Protein AF-A0A1V5FRW9-F1 (afdb_monomer_lite)

Radius of gyration: 30.33 Å; chains: 1; bounding box: 60×26×79 Å

Structure (mmCIF, N/CA/C/O backbone):
data_AF-A0A1V5FRW9-F1
#
_entry.id   AF-A0A1V5FRW9-F1
#
loop_
_atom_site.group_PDB
_atom_site.id
_atom_site.type_symbol
_atom_site.label_atom_id
_atom_site.label_alt_id
_atom_site.label_comp_id
_atom_site.label_asym_id
_atom_site.label_entity_id
_atom_site.label_seq_id
_atom_site.pdbx_PDB_ins_code
_atom_site.Cartn_x
_atom_site.Cartn_y
_atom_site.Cartn_z
_atom_site.occupancy
_atom_site.B_iso_or_equiv
_atom_site.auth_seq_id
_atom_site.auth_comp_id
_atom_site.auth_asym_id
_atom_site.auth_atom_id
_atom_site.pdbx_PDB_model_num
ATOM 1 N N . MET A 1 1 ? -17.933 4.616 22.524 1.00 65.75 1 MET A N 1
ATOM 2 C CA . MET A 1 1 ? -19.134 5.271 21.961 1.00 65.75 1 MET A CA 1
ATOM 3 C C . MET A 1 1 ? -20.259 5.187 22.975 1.00 65.75 1 MET A C 1
ATOM 5 O O . MET A 1 1 ? -20.312 4.191 23.684 1.00 65.75 1 MET A O 1
ATOM 9 N N . HIS A 1 2 ? -21.103 6.215 23.088 1.00 78.06 2 HIS A N 1
ATOM 10 C CA . HIS A 1 2 ? -22.284 6.151 23.953 1.00 78.06 2 HIS A CA 1
ATOM 11 C C . HIS A 1 2 ? -23.460 5.498 23.217 1.00 78.06 2 HIS A C 1
ATOM 13 O O . HIS A 1 2 ? -23.595 5.721 22.013 1.00 78.06 2 HIS A O 1
ATOM 19 N N . PRO A 1 3 ? -24.287 4.708 23.921 1.00 85.94 3 PRO A N 1
ATOM 20 C CA . PRO A 1 3 ? -25.468 4.094 23.331 1.00 85.94 3 PRO A CA 1
ATOM 21 C C . PRO A 1 3 ? -26.571 5.119 23.049 1.00 85.94 3 PRO A C 1
ATOM 23 O O . PRO A 1 3 ? -26.638 6.174 23.685 1.00 85.94 3 PRO A O 1
ATOM 26 N N . GLY A 1 4 ? -27.469 4.764 22.135 1.00 86.94 4 GLY A N 1
ATOM 27 C CA . GLY A 1 4 ? -28.609 5.568 21.711 1.00 86.94 4 GLY A CA 1
ATOM 28 C C . GLY A 1 4 ? -28.355 6.333 20.414 1.00 86.94 4 GLY A C 1
ATOM 29 O O . GLY A 1 4 ? -27.395 6.084 19.686 1.00 86.94 4 GLY A O 1
ATOM 30 N N . GLN A 1 5 ? -29.258 7.260 20.105 1.00 89.31 5 GLN A N 1
ATOM 31 C CA . GLN A 1 5 ? -29.216 8.062 18.887 1.00 89.31 5 GLN A CA 1
ATOM 32 C C . GLN A 1 5 ? -29.137 9.546 19.244 1.00 89.31 5 GLN A C 1
ATOM 34 O O . GLN A 1 5 ? -30.124 10.159 19.649 1.00 89.31 5 GLN A O 1
ATOM 39 N N . GLY A 1 6 ? -27.944 10.125 19.105 1.00 88.06 6 GLY A N 1
ATOM 40 C CA . GLY A 1 6 ? -27.774 11.576 19.178 1.00 88.06 6 GLY A CA 1
ATOM 41 C C . GLY A 1 6 ? -28.386 12.271 17.949 1.00 88.06 6 GLY A C 1
ATOM 42 O O . GLY A 1 6 ? -28.458 11.656 16.882 1.00 88.06 6 GLY A O 1
ATOM 43 N N . PRO A 1 7 ? -28.810 13.546 18.046 1.00 91.06 7 PRO A N 1
ATOM 44 C CA . PRO A 1 7 ? -29.341 14.284 16.899 1.00 91.06 7 PRO A CA 1
ATOM 45 C C . PRO A 1 7 ? -28.350 14.311 15.724 1.00 91.06 7 PRO A C 1
ATOM 47 O O . PRO A 1 7 ? -27.219 14.764 15.878 1.00 91.06 7 PRO A O 1
ATOM 50 N N . GLY A 1 8 ? -28.769 13.813 14.555 1.00 91.62 8 GLY A N 1
ATOM 51 C CA . GLY A 1 8 ? -27.933 13.743 13.346 1.00 91.62 8 GLY A CA 1
ATOM 52 C C . GLY A 1 8 ? -26.883 12.623 13.334 1.00 91.62 8 GLY A C 1
ATOM 53 O O . GLY A 1 8 ? -26.104 12.546 12.388 1.00 91.62 8 GLY A O 1
ATOM 54 N N . LEU A 1 9 ? -26.855 11.755 14.351 1.00 90.75 9 LEU A N 1
ATOM 55 C CA . LEU A 1 9 ? -25.926 10.628 14.440 1.00 90.75 9 LEU A CA 1
ATOM 56 C C . LEU A 1 9 ? -26.618 9.293 14.141 1.00 90.75 9 LEU A C 1
ATOM 58 O O . LEU A 1 9 ? -27.841 9.156 14.223 1.00 90.75 9 LEU A O 1
ATOM 62 N N . SER A 1 10 ? -25.802 8.289 13.820 1.00 88.62 10 SER A N 1
ATOM 63 C CA . SER A 1 10 ? -26.228 6.891 13.751 1.00 88.62 10 SER A CA 1
ATOM 64 C C . SER A 1 10 ? -26.728 6.414 15.117 1.00 88.62 10 SER A C 1
ATOM 66 O O . SER A 1 10 ? -26.085 6.710 16.128 1.00 88.62 10 SER A O 1
ATOM 68 N N . LEU A 1 11 ? -27.807 5.629 15.137 1.00 90.50 11 LEU A N 1
ATOM 69 C CA . LEU A 1 11 ? -28.183 4.834 16.307 1.00 90.50 11 LEU A CA 1
ATOM 70 C C . LEU A 1 11 ? -27.034 3.878 16.656 1.00 90.50 11 LEU A C 1
ATOM 72 O O . LEU A 1 11 ? -26.470 3.258 15.754 1.00 90.50 11 LEU A O 1
ATOM 76 N N . ARG A 1 12 ? -26.686 3.794 17.942 1.00 91.44 12 ARG A N 1
ATOM 77 C CA . ARG A 1 12 ? -25.719 2.828 18.471 1.00 91.44 12 ARG A CA 1
ATOM 78 C C . ARG A 1 12 ? -26.347 2.001 19.575 1.00 91.44 12 ARG A C 1
ATOM 80 O O . ARG A 1 12 ? -26.722 2.551 20.613 1.00 91.44 12 ARG A O 1
ATOM 87 N N . ASP A 1 13 ? -26.431 0.696 19.370 1.00 90.69 13 ASP A N 1
ATOM 88 C CA . ASP A 1 13 ? -27.017 -0.205 20.359 1.00 90.69 13 ASP A CA 1
ATOM 89 C C . ASP A 1 13 ? -25.971 -0.654 21.384 1.00 90.69 13 ASP A C 1
ATOM 91 O O . ASP A 1 13 ? -24.778 -0.797 21.099 1.00 90.69 13 ASP A O 1
ATOM 95 N N . LEU A 1 14 ? -26.411 -0.881 22.623 1.00 90.31 14 LEU A N 1
ATOM 96 C CA . LEU A 1 14 ? -25.542 -1.480 23.633 1.00 90.31 14 LEU A CA 1
ATOM 97 C C . LEU A 1 14 ? -25.146 -2.894 23.199 1.00 90.31 14 LEU A C 1
ATOM 99 O O . LEU A 1 14 ? -26.006 -3.734 22.952 1.00 90.31 14 LEU A O 1
ATOM 103 N N . GLY A 1 15 ? -23.840 -3.157 23.160 1.00 88.94 15 GLY A N 1
ATOM 104 C CA . GLY A 1 15 ? -23.295 -4.441 22.715 1.00 88.94 15 GLY A CA 1
ATOM 105 C C . GLY A 1 15 ? -23.104 -4.560 21.201 1.00 88.94 15 GLY A C 1
ATOM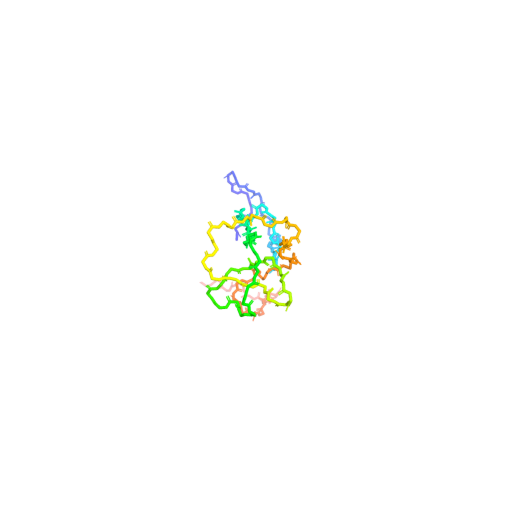 106 O O . GLY A 1 15 ? -22.697 -5.624 20.738 1.00 88.94 15 GLY A O 1
ATOM 107 N N . GLU A 1 16 ? -23.353 -3.495 20.432 1.00 91.06 16 GLU A N 1
ATOM 108 C CA . GLU A 1 16 ? -22.997 -3.442 19.013 1.00 91.06 16 GLU A CA 1
ATOM 109 C C . GLU A 1 16 ? -21.482 -3.657 18.834 1.00 91.06 16 GLU A C 1
ATOM 111 O O . GLU A 1 16 ? -20.661 -3.010 19.490 1.00 91.06 16 GLU A O 1
ATOM 116 N N . GLN A 1 17 ? -21.116 -4.584 17.946 1.00 90.56 17 GLN A N 1
ATOM 117 C CA . GLN A 1 17 ? -19.726 -4.871 17.591 1.00 90.56 17 GLN A CA 1
ATOM 118 C C . GLN A 1 17 ? -19.303 -4.054 16.366 1.00 90.56 17 GLN A C 1
ATOM 120 O O . GLN A 1 17 ? -20.109 -3.776 15.480 1.00 90.56 17 GLN A O 1
ATOM 125 N N . GLY A 1 18 ? -18.021 -3.704 16.291 1.00 91.38 18 GLY A N 1
ATOM 126 C CA . GLY A 1 18 ? -17.445 -3.014 15.142 1.00 91.38 18 GLY A CA 1
ATOM 127 C C . GLY A 1 18 ? -15.920 -3.060 15.150 1.00 91.38 18 GLY A C 1
ATOM 128 O O . GLY A 1 18 ? -15.313 -3.585 16.081 1.00 91.38 18 GLY A O 1
ATOM 129 N N . GLY A 1 19 ? -15.312 -2.467 14.122 1.00 93.88 19 GLY A N 1
ATOM 130 C CA . GLY A 1 19 ? -13.865 -2.524 13.895 1.00 93.88 19 GLY A CA 1
ATOM 131 C C . GLY A 1 19 ? -13.425 -3.787 13.146 1.00 93.88 19 GLY A C 1
ATOM 132 O O . GLY A 1 19 ? -14.227 -4.680 12.889 1.00 93.88 19 GLY A O 1
ATOM 133 N N . VAL A 1 20 ? -12.147 -3.820 12.765 1.00 96.75 20 VAL A N 1
ATOM 134 C CA . VAL A 1 20 ? -11.479 -4.940 12.081 1.00 96.75 20 VAL A CA 1
ATOM 135 C C . VAL A 1 20 ? -10.033 -5.033 12.573 1.00 96.75 20 VAL A C 1
ATOM 137 O O . VAL A 1 20 ? -9.386 -3.993 12.746 1.00 96.75 20 VAL A O 1
ATOM 140 N N . GLU A 1 21 ? -9.509 -6.241 12.808 1.00 96.81 21 GLU A N 1
ATOM 141 C CA . GLU A 1 21 ? -8.122 -6.398 13.281 1.00 96.81 21 GLU A CA 1
ATOM 142 C C . GLU A 1 21 ? -7.085 -6.190 12.176 1.00 96.81 21 GLU A C 1
ATOM 144 O O . GLU A 1 21 ? -5.941 -5.833 12.462 1.00 96.81 21 GLU A O 1
ATOM 149 N N . THR A 1 22 ? -7.469 -6.391 10.915 1.00 97.31 22 THR A N 1
ATOM 150 C CA . THR A 1 22 ? -6.586 -6.210 9.761 1.00 97.31 22 THR A CA 1
ATOM 151 C C . THR A 1 22 ? -7.310 -5.520 8.610 1.00 97.31 22 THR A C 1
ATOM 153 O O . THR A 1 22 ? -8.535 -5.599 8.508 1.00 97.31 22 THR A O 1
ATOM 156 N N . VAL A 1 23 ? -6.552 -4.818 7.767 1.00 95.94 23 VAL A N 1
ATOM 157 C CA . VAL A 1 23 ? -7.059 -4.115 6.580 1.00 95.94 23 VAL A CA 1
ATOM 158 C C . VAL A 1 23 ? -6.151 -4.434 5.397 1.00 95.94 23 VAL A C 1
ATOM 160 O O . VAL A 1 23 ? -4.930 -4.336 5.506 1.00 95.94 23 VAL A O 1
ATOM 163 N N . THR A 1 24 ? -6.739 -4.817 4.266 1.00 94.31 24 THR A N 1
ATOM 164 C CA . THR A 1 24 ? -6.039 -4.862 2.976 1.00 94.31 24 THR A CA 1
ATOM 165 C C . THR A 1 24 ? -6.307 -3.555 2.251 1.00 94.31 24 THR A C 1
ATOM 167 O O . THR A 1 24 ? -7.466 -3.178 2.100 1.00 94.31 24 THR A O 1
ATOM 170 N N . LEU A 1 25 ? -5.245 -2.883 1.808 1.00 90.81 25 LEU A N 1
ATOM 171 C CA . LEU A 1 25 ? -5.375 -1.644 1.048 1.00 90.81 25 LEU A CA 1
ATOM 172 C C . LEU A 1 25 ? -5.991 -1.912 -0.323 1.00 90.81 25 LEU A C 1
ATOM 174 O O . LEU A 1 25 ? -5.611 -2.858 -1.015 1.00 90.81 25 LEU A O 1
ATOM 178 N N . LEU A 1 26 ? -6.897 -1.033 -0.729 1.00 89.06 26 LEU A N 1
ATOM 179 C CA . LEU A 1 26 ? -7.387 -0.950 -2.099 1.00 89.06 26 LEU A CA 1
ATOM 180 C C . LEU A 1 26 ? -6.465 -0.058 -2.938 1.00 89.06 26 LEU A C 1
ATOM 182 O O . LEU A 1 26 ? -5.801 0.837 -2.419 1.00 89.06 26 LEU A O 1
ATOM 186 N N . GLU A 1 27 ? -6.486 -0.225 -4.262 1.00 84.62 27 GLU A N 1
ATOM 187 C CA . GLU A 1 27 ? -5.734 0.650 -5.176 1.00 84.62 27 GLU A CA 1
ATOM 188 C C . GLU A 1 27 ? -6.115 2.131 -4.995 1.00 84.62 27 GLU A C 1
ATOM 190 O O . GLU A 1 27 ? -5.258 3.007 -5.026 1.00 84.62 27 GLU A O 1
ATOM 195 N N . SER A 1 28 ? -7.387 2.418 -4.691 1.00 89.50 28 SER A N 1
ATOM 196 C CA . SER A 1 28 ? -7.873 3.774 -4.396 1.00 89.50 28 SER A CA 1
ATOM 197 C C . SER A 1 28 ? -7.305 4.390 -3.113 1.00 89.50 28 SER A C 1
ATOM 199 O O . SER A 1 28 ? -7.452 5.592 -2.899 1.00 89.50 28 SER A O 1
ATOM 201 N N . GLU A 1 29 ? -6.711 3.583 -2.237 1.00 91.12 29 GLU A N 1
ATOM 202 C CA . GLU A 1 29 ? -6.121 4.013 -0.965 1.00 91.12 29 GLU A CA 1
ATOM 203 C C . GLU A 1 29 ? -4.599 4.204 -1.073 1.00 91.12 29 GLU A C 1
ATOM 205 O O . GLU A 1 29 ? -3.954 4.615 -0.106 1.00 91.12 29 GLU A O 1
ATOM 210 N N . ILE A 1 30 ? -4.018 3.953 -2.252 1.00 85.94 30 ILE A N 1
ATOM 211 C CA . ILE A 1 30 ? -2.591 4.118 -2.534 1.00 85.94 30 ILE A CA 1
ATOM 212 C C . ILE A 1 30 ? -2.413 5.247 -3.563 1.00 85.94 30 ILE A C 1
ATOM 214 O O . ILE A 1 30 ? -3.084 5.257 -4.595 1.00 85.94 30 ILE A O 1
ATOM 218 N N . PRO A 1 31 ? -1.500 6.212 -3.341 1.00 88.38 31 PRO A N 1
ATOM 219 C CA . PRO A 1 31 ? -1.198 7.222 -4.347 1.00 88.38 31 PRO A CA 1
ATOM 220 C C . PRO A 1 31 ? -0.700 6.603 -5.657 1.00 88.38 31 PRO A C 1
ATOM 222 O O . PRO A 1 31 ? 0.195 5.750 -5.660 1.00 88.38 31 PRO A O 1
ATOM 225 N N . LEU A 1 32 ? -1.236 7.094 -6.778 1.00 83.94 32 LEU A N 1
ATOM 226 C CA . LEU A 1 32 ? -0.775 6.694 -8.102 1.00 83.94 32 LEU A CA 1
ATOM 227 C C . LEU A 1 32 ? 0.706 7.049 -8.264 1.00 83.94 32 LEU A C 1
ATOM 229 O O . LEU A 1 32 ? 1.104 8.211 -8.161 1.00 83.94 32 LEU A O 1
ATOM 233 N N . HIS A 1 33 ? 1.510 6.039 -8.567 1.00 85.88 33 HIS A N 1
ATOM 234 C CA . HIS A 1 33 ? 2.916 6.181 -8.903 1.00 85.88 33 HIS A CA 1
ATOM 235 C C . HIS A 1 33 ? 3.254 5.223 -10.045 1.00 85.88 33 HIS A C 1
ATOM 237 O O . HIS A 1 33 ? 2.635 4.173 -10.194 1.00 85.88 33 HIS A O 1
ATOM 243 N N . ALA A 1 34 ? 4.227 5.602 -10.869 1.00 80.81 34 ALA A N 1
ATOM 244 C CA . ALA A 1 34 ? 4.670 4.801 -11.999 1.00 80.81 34 ALA A CA 1
ATOM 245 C C . ALA A 1 34 ? 6.195 4.730 -12.019 1.00 80.81 34 ALA A C 1
ATOM 247 O O . ALA A 1 34 ? 6.883 5.730 -11.799 1.00 80.81 34 ALA A O 1
ATOM 248 N N . HIS A 1 35 ? 6.717 3.547 -12.320 1.00 86.81 35 HIS A N 1
ATOM 249 C CA . HIS A 1 35 ? 8.133 3.341 -12.573 1.00 86.81 35 HIS A CA 1
ATOM 250 C C . HIS A 1 35 ? 8.358 3.264 -14.080 1.00 86.81 35 HIS A C 1
ATOM 252 O O . HIS A 1 35 ? 7.699 2.495 -14.770 1.00 86.81 35 HIS A O 1
ATOM 258 N N . ALA A 1 36 ? 9.312 4.043 -14.585 1.00 87.19 36 ALA A N 1
ATOM 259 C CA . ALA A 1 36 ? 9.763 3.946 -15.966 1.00 87.19 36 ALA A CA 1
ATOM 260 C C . ALA A 1 36 ? 11.199 3.417 -15.980 1.00 87.19 36 ALA A C 1
ATOM 262 O O . ALA A 1 36 ? 12.138 4.137 -15.630 1.00 87.19 36 ALA A O 1
ATOM 263 N N . GLN A 1 37 ? 11.378 2.160 -16.385 1.00 90.00 37 GLN A N 1
ATOM 264 C CA . GLN A 1 37 ? 12.705 1.620 -16.659 1.00 90.00 37 GLN A CA 1
ATOM 265 C C . GLN A 1 37 ? 13.181 2.156 -18.003 1.00 90.00 37 GLN A C 1
ATOM 267 O O . GLN A 1 37 ? 12.448 2.133 -18.995 1.00 90.00 37 GLN A O 1
ATOM 272 N N . ARG A 1 38 ? 14.420 2.642 -18.039 1.00 91.31 38 ARG A N 1
ATOM 273 C CA . ARG A 1 38 ? 15.030 3.183 -19.249 1.00 91.31 38 ARG A CA 1
ATOM 274 C C . ARG A 1 38 ? 16.358 2.500 -19.532 1.00 91.31 38 ARG A C 1
ATOM 276 O O . ARG A 1 38 ? 17.079 2.148 -18.602 1.00 91.31 38 ARG A O 1
ATOM 283 N N . ALA A 1 39 ? 16.672 2.352 -20.810 1.00 93.12 39 ALA A N 1
ATOM 284 C CA . ALA A 1 39 ? 17.931 1.793 -21.283 1.00 93.12 39 ALA A CA 1
ATOM 285 C C . ALA A 1 39 ? 18.498 2.645 -22.420 1.00 93.12 39 ALA A C 1
ATOM 287 O O . ALA A 1 39 ? 17.769 3.367 -23.102 1.00 93.12 39 ALA A O 1
ATOM 288 N N . ALA A 1 40 ? 19.807 2.571 -22.599 1.00 93.62 40 ALA A N 1
ATOM 289 C CA . ALA A 1 40 ? 20.506 3.150 -23.725 1.00 93.62 40 ALA A CA 1
ATOM 290 C C . ALA A 1 40 ? 20.311 2.282 -24.975 1.00 93.62 40 ALA A C 1
ATOM 292 O O . ALA A 1 40 ? 20.257 1.053 -24.887 1.00 93.62 40 ALA A O 1
ATOM 293 N N . ILE A 1 41 ? 20.210 2.928 -26.135 1.00 91.75 41 ILE A N 1
ATOM 294 C CA . ILE A 1 41 ? 20.037 2.240 -27.424 1.00 91.75 41 ILE A CA 1
ATOM 295 C C . ILE A 1 41 ? 21.362 1.796 -28.053 1.00 91.75 41 ILE A C 1
ATOM 297 O O . ILE A 1 41 ? 21.358 0.951 -28.945 1.00 91.75 41 ILE A O 1
ATOM 301 N N . ASP A 1 42 ? 22.483 2.338 -27.576 1.00 91.81 42 ASP A N 1
ATOM 302 C CA . ASP A 1 42 ? 23.813 1.962 -28.045 1.00 91.81 42 ASP A CA 1
ATOM 303 C C . ASP A 1 42 ? 24.279 0.632 -27.412 1.00 91.81 42 ASP A C 1
ATOM 305 O O . ASP A 1 42 ? 23.825 0.273 -26.317 1.00 91.81 42 ASP A O 1
ATOM 309 N N . PRO A 1 43 ? 25.188 -0.110 -28.074 1.00 92.25 43 PRO A N 1
ATOM 310 C CA . PRO A 1 43 ? 25.813 -1.306 -27.518 1.00 92.25 43 PRO A CA 1
ATOM 311 C C . PRO A 1 43 ? 26.489 -1.068 -26.164 1.00 92.25 43 PRO A C 1
ATOM 313 O O . PRO A 1 43 ? 27.194 -0.079 -25.979 1.00 92.25 43 PRO A O 1
ATOM 316 N N . GLY A 1 44 ? 26.314 -2.002 -25.230 1.00 93.69 44 GLY A N 1
ATOM 317 C CA . GLY A 1 44 ? 27.069 -2.023 -23.980 1.00 93.69 44 GLY A CA 1
ATOM 318 C C . GLY A 1 44 ? 28.529 -2.423 -24.199 1.00 93.69 44 GLY A C 1
ATOM 319 O O . GLY A 1 44 ? 28.825 -3.307 -25.004 1.00 93.69 44 GLY A O 1
ATOM 320 N N . ASP A 1 45 ? 29.428 -1.808 -23.439 1.00 92.81 45 ASP A N 1
ATOM 321 C CA . ASP A 1 45 ? 30.876 -2.055 -23.432 1.00 92.81 45 ASP A CA 1
ATOM 322 C C . ASP A 1 45 ? 31.406 -2.454 -22.041 1.00 92.81 45 ASP A C 1
ATOM 324 O O . ASP A 1 45 ? 32.563 -2.852 -21.887 1.00 92.81 45 ASP A O 1
ATOM 328 N N . LEU A 1 46 ? 30.542 -2.406 -21.024 1.00 93.50 46 LEU A N 1
ATOM 329 C CA . LEU A 1 46 ? 30.854 -2.728 -19.639 1.00 93.50 46 LEU A CA 1
ATOM 330 C C . LEU A 1 46 ? 30.016 -3.903 -19.126 1.00 93.50 46 LEU A C 1
ATOM 332 O O . LEU A 1 46 ? 28.846 -4.093 -19.468 1.00 93.50 46 LEU A O 1
ATOM 336 N N . PHE A 1 47 ? 30.626 -4.673 -18.227 1.00 93.88 47 PHE A N 1
ATOM 337 C CA . PHE A 1 47 ? 29.996 -5.795 -17.520 1.00 93.88 47 PHE A CA 1
ATOM 338 C C . PHE A 1 47 ? 29.463 -5.402 -16.135 1.00 93.88 47 PHE A C 1
ATOM 340 O O . PHE A 1 47 ? 28.751 -6.179 -15.505 1.00 93.88 47 PHE A O 1
ATOM 347 N N . ALA A 1 48 ? 29.816 -4.209 -15.643 1.00 91.88 48 ALA A N 1
ATOM 348 C CA . ALA A 1 48 ? 29.486 -3.760 -14.296 1.00 91.88 48 ALA A CA 1
ATOM 349 C C . ALA A 1 48 ? 28.402 -2.663 -14.307 1.00 91.88 48 ALA A C 1
ATOM 351 O O . ALA A 1 48 ? 28.524 -1.705 -15.073 1.00 91.88 48 ALA A O 1
ATOM 352 N N . PRO A 1 49 ? 27.396 -2.736 -13.415 1.00 90.94 49 PRO A N 1
ATOM 353 C CA . PRO A 1 49 ? 26.298 -1.766 -13.355 1.00 90.94 49 PRO A CA 1
ATOM 354 C C 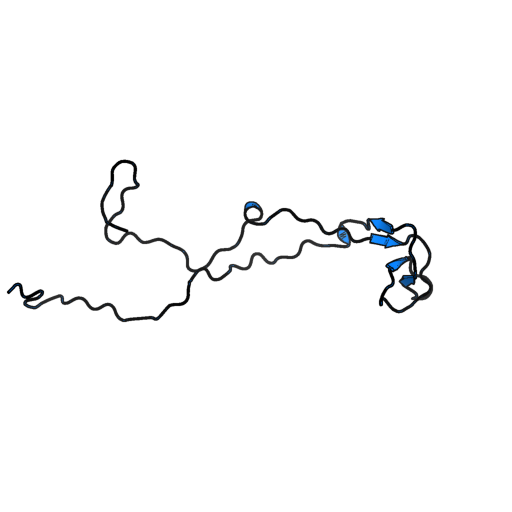. PRO A 1 49 ? 26.643 -0.450 -12.647 1.00 90.94 49 PRO A C 1
ATOM 356 O O . PRO A 1 49 ? 25.910 0.525 -12.779 1.00 90.94 49 PRO A O 1
ATOM 359 N N . SER A 1 50 ? 27.707 -0.416 -11.839 1.00 91.50 50 SER A N 1
ATOM 360 C CA . SER A 1 50 ? 27.984 0.718 -10.948 1.00 91.50 50 SER A CA 1
ATOM 361 C C . SER A 1 50 ? 28.172 2.019 -11.732 1.00 91.50 50 SER A C 1
ATOM 363 O O . SER A 1 50 ? 29.073 2.104 -12.563 1.00 91.50 50 SER A O 1
ATOM 365 N N . ASN A 1 51 ? 27.327 3.018 -11.453 1.00 88.94 51 ASN A N 1
ATOM 366 C CA . ASN A 1 51 ? 27.279 4.315 -12.144 1.00 88.94 51 ASN A CA 1
ATOM 367 C C . ASN A 1 51 ? 27.102 4.239 -13.675 1.00 88.94 51 ASN A C 1
ATOM 369 O O . ASN A 1 51 ? 27.421 5.201 -14.374 1.00 88.94 51 ASN A O 1
ATOM 373 N N . ASN A 1 52 ? 26.558 3.132 -14.191 1.00 91.69 52 ASN A N 1
ATOM 374 C CA . ASN A 1 52 ? 26.347 2.909 -15.620 1.00 91.69 52 ASN A CA 1
ATOM 375 C C . ASN A 1 52 ? 24.863 2.703 -15.943 1.00 91.69 52 ASN A C 1
ATOM 377 O O . ASN A 1 52 ? 24.072 2.292 -15.093 1.00 91.69 52 ASN A O 1
ATOM 381 N N . ALA A 1 53 ? 24.486 2.966 -17.193 1.00 92.75 53 ALA A N 1
ATOM 382 C CA . ALA A 1 53 ? 23.141 2.688 -17.689 1.00 92.75 53 ALA A CA 1
ATOM 383 C C . ALA A 1 53 ? 23.068 1.291 -18.314 1.00 92.75 53 ALA A C 1
ATOM 385 O O . ALA A 1 53 ? 24.041 0.831 -18.910 1.00 92.75 53 ALA A O 1
ATOM 386 N N . LEU A 1 54 ? 21.902 0.643 -18.219 1.00 93.88 54 LEU A N 1
ATOM 387 C CA . LEU A 1 54 ? 21.596 -0.566 -18.986 1.00 93.88 54 LEU A CA 1
ATOM 388 C C . LEU A 1 54 ? 21.607 -0.237 -20.487 1.00 93.88 54 LEU A C 1
ATOM 390 O O . LEU A 1 54 ? 21.105 0.814 -20.881 1.00 93.88 54 LEU A O 1
ATOM 394 N N . ALA A 1 55 ? 22.158 -1.123 -21.309 1.00 94.19 55 ALA A N 1
ATOM 395 C CA . ALA A 1 55 ? 22.377 -0.926 -22.740 1.00 94.19 55 ALA A CA 1
ATOM 396 C C . ALA A 1 55 ? 22.023 -2.183 -23.551 1.00 94.19 55 ALA A C 1
ATOM 398 O O . ALA A 1 55 ? 21.752 -3.249 -22.986 1.00 94.19 55 ALA A O 1
ATOM 399 N N . VAL A 1 56 ? 22.055 -2.082 -24.883 1.00 92.50 56 VAL A N 1
ATOM 400 C CA . VAL A 1 56 ? 21.882 -3.248 -25.763 1.00 92.50 56 VAL A CA 1
ATOM 401 C C . VAL A 1 56 ? 23.059 -4.202 -25.570 1.00 92.50 56 VAL A C 1
ATOM 403 O O . VAL A 1 56 ? 24.212 -3.815 -25.750 1.00 92.50 56 VAL A O 1
ATOM 406 N N . SER A 1 57 ? 22.788 -5.454 -25.194 1.00 93.62 57 SER A N 1
ATOM 407 C CA . SER A 1 57 ? 23.872 -6.376 -24.857 1.00 93.62 57 SER A CA 1
ATOM 408 C C . SER A 1 57 ? 24.673 -6.828 -26.077 1.00 93.62 57 SER A C 1
ATOM 410 O O . SER A 1 57 ? 24.100 -7.246 -27.083 1.00 93.62 57 SER A O 1
ATOM 412 N N . VAL A 1 58 ? 26.003 -6.816 -25.953 1.00 93.06 58 VAL A N 1
ATOM 413 C CA . VAL A 1 58 ? 26.939 -7.358 -26.946 1.00 93.06 58 VAL A CA 1
ATOM 414 C C . VAL A 1 58 ? 27.993 -8.199 -26.235 1.00 93.06 58 VAL A C 1
ATOM 416 O O . VAL A 1 58 ? 28.699 -7.710 -25.362 1.00 93.06 58 VAL A O 1
ATOM 419 N N . GLY A 1 59 ? 28.101 -9.486 -26.580 1.00 89.12 59 GLY A N 1
ATOM 420 C CA . GLY A 1 59 ? 29.136 -10.366 -26.016 1.00 89.12 59 GLY A CA 1
ATOM 421 C C . GLY A 1 59 ? 29.125 -10.457 -24.482 1.00 89.12 59 GLY A C 1
ATOM 422 O O . GLY A 1 59 ? 30.181 -10.630 -23.883 1.00 89.12 59 GLY A O 1
ATOM 423 N N . ALA A 1 60 ? 27.943 -10.322 -23.867 1.00 90.06 60 ALA A N 1
ATOM 424 C CA . ALA A 1 60 ? 27.686 -10.228 -22.423 1.00 90.06 60 ALA A CA 1
ATOM 425 C C . ALA A 1 60 ? 28.025 -8.888 -21.741 1.00 90.06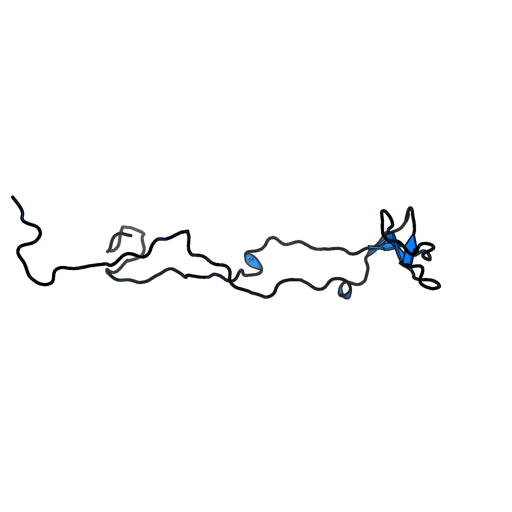 60 ALA A C 1
ATOM 427 O O . ALA A 1 60 ? 27.726 -8.733 -20.557 1.00 90.06 60 ALA A O 1
ATOM 428 N N . ALA A 1 61 ? 28.555 -7.893 -22.458 1.00 94.31 61 ALA A N 1
ATOM 429 C CA . ALA A 1 61 ? 28.523 -6.515 -21.976 1.00 94.31 61 ALA A CA 1
ATOM 430 C C . ALA A 1 61 ? 27.072 -6.014 -22.029 1.00 94.31 61 ALA A C 1
ATOM 432 O O . ALA A 1 61 ? 26.354 -6.299 -22.989 1.00 94.31 61 ALA A O 1
ATOM 433 N N . MET A 1 62 ? 26.610 -5.336 -20.978 1.00 94.69 62 MET A N 1
ATOM 434 C CA . MET A 1 62 ? 25.204 -4.914 -20.816 1.00 94.69 62 MET A CA 1
ATOM 435 C C . MET A 1 62 ? 25.069 -3.484 -20.292 1.00 94.69 62 MET A C 1
ATOM 437 O O . MET A 1 62 ? 23.954 -2.997 -20.110 1.00 94.69 62 MET A O 1
ATOM 441 N N . TYR A 1 63 ? 26.191 -2.818 -20.031 1.00 94.81 63 TYR A N 1
ATOM 442 C CA . TYR A 1 63 ? 26.231 -1.497 -19.430 1.00 94.81 63 TYR A CA 1
ATOM 443 C C . TYR A 1 63 ? 27.105 -0.561 -20.253 1.00 94.81 63 TYR A C 1
ATOM 445 O O . TYR A 1 63 ? 28.006 -1.022 -20.949 1.00 94.81 63 TYR A O 1
ATOM 453 N N . GLN A 1 64 ? 26.845 0.740 -20.155 1.00 92.50 64 GLN A N 1
ATOM 454 C CA . GLN A 1 64 ? 27.688 1.777 -20.751 1.00 92.50 64 GLN A CA 1
ATOM 455 C C . GLN A 1 64 ? 27.766 3.015 -19.849 1.00 92.50 64 GLN A C 1
ATOM 457 O O . GLN A 1 64 ? 26.825 3.314 -19.099 1.00 92.50 64 GLN A O 1
ATOM 462 N N . THR A 1 65 ? 28.875 3.751 -19.939 1.00 87.44 65 THR A N 1
ATOM 463 C CA . THR A 1 65 ? 29.009 5.064 -19.288 1.00 87.44 65 THR A CA 1
ATOM 464 C C . THR A 1 65 ? 28.350 6.147 -20.141 1.00 87.44 65 THR A C 1
ATOM 466 O O . THR A 1 65 ? 28.442 6.127 -21.362 1.00 87.44 65 THR A O 1
ATOM 469 N N . GLY A 1 66 ? 27.694 7.123 -19.506 1.00 69.94 66 GLY A N 1
ATOM 470 C CA . GLY A 1 66 ? 27.283 8.353 -20.197 1.00 69.94 66 GLY A CA 1
ATOM 471 C C . GLY A 1 66 ? 26.241 8.181 -21.309 1.00 69.94 66 GLY A C 1
ATOM 472 O O . GLY A 1 66 ? 26.343 8.851 -22.332 1.00 69.94 66 GLY A O 1
ATOM 473 N N . ALA A 1 67 ? 25.228 7.331 -21.111 1.00 68.12 67 ALA A N 1
ATOM 474 C CA . ALA A 1 67 ? 24.137 7.151 -22.069 1.00 68.12 67 ALA A CA 1
ATOM 475 C C . ALA A 1 67 ? 23.424 8.482 -22.391 1.00 68.12 67 ALA A C 1
ATOM 477 O O . ALA A 1 67 ? 22.603 8.970 -21.609 1.00 68.12 67 ALA A O 1
ATOM 478 N N . ALA A 1 68 ? 23.726 9.065 -23.555 1.00 66.69 68 ALA A N 1
ATOM 479 C CA . ALA A 1 68 ? 23.179 10.355 -23.982 1.00 66.69 68 ALA A CA 1
ATOM 480 C C . ALA A 1 68 ? 21.692 10.270 -24.371 1.00 66.69 68 ALA A C 1
ATOM 482 O O . ALA A 1 68 ? 20.972 11.267 -24.292 1.00 66.69 68 ALA A O 1
ATOM 483 N N . GLN A 1 69 ? 21.216 9.081 -24.761 1.00 81.88 69 GLN A N 1
ATOM 484 C CA . GLN A 1 69 ? 19.822 8.828 -25.123 1.00 81.88 69 GLN A CA 1
ATOM 485 C C . GLN A 1 69 ? 19.283 7.568 -24.445 1.00 81.88 69 GLN A C 1
ATOM 487 O O . GLN A 1 69 ? 19.455 6.445 -24.912 1.00 81.88 69 GLN A O 1
ATOM 492 N N . LEU A 1 70 ? 18.588 7.783 -23.330 1.00 90.88 70 LEU A N 1
ATOM 493 C CA . LEU A 1 70 ? 17.808 6.755 -22.654 1.00 90.88 70 LEU A CA 1
ATOM 494 C C . LEU A 1 70 ? 16.394 6.698 -23.244 1.00 90.88 70 LEU A C 1
ATOM 496 O O . LEU A 1 70 ? 15.699 7.716 -23.285 1.00 90.88 70 LEU A O 1
ATOM 500 N N . VAL A 1 71 ? 15.928 5.512 -23.617 1.00 92.31 71 VAL A N 1
ATOM 501 C CA . VAL A 1 71 ? 14.545 5.269 -24.059 1.00 92.31 71 VAL A CA 1
ATOM 502 C C . VAL A 1 71 ? 13.796 4.444 -23.021 1.00 92.31 71 VAL A C 1
ATOM 504 O O . VAL A 1 71 ? 14.410 3.667 -22.290 1.00 92.31 71 VAL A O 1
ATOM 507 N N . ASN A 1 72 ? 12.478 4.625 -22.932 1.00 92.50 72 ASN A N 1
ATOM 508 C CA . ASN A 1 72 ? 11.645 3.775 -22.083 1.00 92.50 72 ASN A CA 1
ATOM 509 C C . ASN A 1 72 ? 11.676 2.342 -22.618 1.0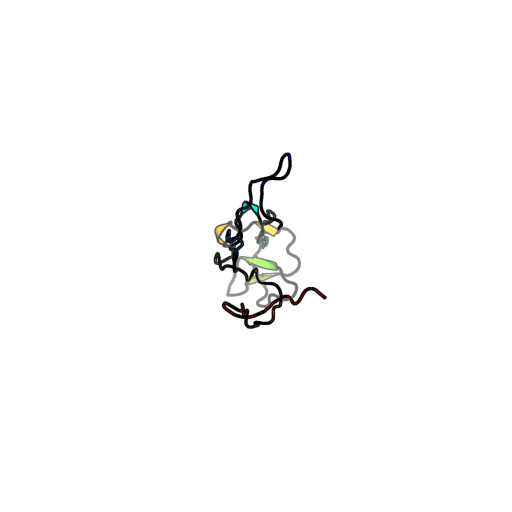0 92.50 72 ASN A C 1
ATOM 511 O O . ASN A 1 72 ? 11.538 2.120 -23.823 1.00 92.50 72 ASN A O 1
ATOM 515 N N . MET A 1 73 ? 11.866 1.380 -21.722 1.00 91.31 73 MET A N 1
ATOM 516 C CA . MET A 1 73 ? 11.685 -0.029 -22.052 1.00 91.31 73 MET A CA 1
ATOM 517 C C . MET A 1 73 ? 10.191 -0.359 -22.147 1.00 91.31 73 MET A C 1
ATOM 519 O O . MET A 1 73 ? 9.347 0.420 -21.712 1.00 91.31 73 MET A O 1
ATOM 523 N N . ALA A 1 74 ? 9.863 -1.505 -22.747 1.00 89.81 74 ALA A N 1
ATOM 524 C CA . ALA A 1 74 ? 8.486 -1.986 -22.802 1.00 89.81 74 ALA A CA 1
ATOM 525 C C . ALA A 1 74 ? 7.929 -2.196 -21.385 1.00 89.81 74 ALA A C 1
ATOM 527 O O . ALA A 1 74 ? 8.633 -2.754 -20.550 1.00 89.81 74 ALA A O 1
ATOM 528 N N . ASP A 1 75 ? 6.664 -1.838 -21.135 1.00 85.56 75 ASP A N 1
ATOM 529 C CA . ASP A 1 75 ? 6.051 -1.864 -19.792 1.00 85.56 75 ASP A CA 1
ATOM 530 C C . ASP A 1 75 ? 6.155 -3.229 -19.089 1.00 85.56 75 ASP A C 1
ATOM 532 O O . ASP A 1 75 ? 6.276 -3.303 -17.871 1.00 85.56 75 ASP A O 1
ATOM 536 N N . VAL A 1 76 ? 6.218 -4.324 -19.856 1.00 87.44 76 VAL A N 1
ATOM 537 C CA . VAL A 1 76 ? 6.437 -5.683 -19.332 1.00 87.44 76 VAL A CA 1
ATOM 538 C C . VAL A 1 76 ? 7.772 -5.854 -18.588 1.00 87.44 76 VAL A C 1
ATOM 540 O O . VAL A 1 76 ? 7.930 -6.813 -17.837 1.00 87.44 76 VAL A O 1
ATOM 543 N N . SER A 1 77 ? 8.742 -4.946 -18.764 1.00 87.50 77 SER A N 1
ATOM 544 C CA . SER A 1 77 ? 10.012 -4.988 -18.029 1.00 87.50 77 SER A CA 1
ATOM 545 C C . SER A 1 77 ? 9.854 -4.672 -16.542 1.00 87.50 77 SER A C 1
ATOM 547 O O . SER A 1 77 ? 10.741 -5.009 -15.762 1.00 87.50 77 SER A O 1
ATOM 549 N N . LEU A 1 78 ? 8.752 -4.023 -16.149 1.00 86.94 78 LEU A N 1
ATOM 550 C CA . LEU A 1 78 ? 8.437 -3.681 -14.766 1.00 86.94 78 LEU A CA 1
ATOM 551 C C . LEU A 1 78 ? 7.020 -4.142 -14.430 1.00 86.94 78 LEU A C 1
ATOM 553 O O . LEU A 1 78 ? 6.039 -3.464 -14.721 1.00 86.94 78 LEU A O 1
ATOM 557 N N . ALA A 1 79 ? 6.913 -5.298 -13.781 1.00 82.00 79 ALA A N 1
ATOM 558 C CA . ALA A 1 79 ? 5.634 -5.743 -13.251 1.00 82.00 79 ALA A CA 1
ATOM 559 C C . ALA A 1 79 ? 5.224 -4.888 -12.034 1.00 82.00 79 ALA A C 1
ATOM 561 O O . ALA A 1 79 ? 6.092 -4.512 -11.237 1.00 82.00 79 ALA A O 1
ATOM 562 N N . PRO A 1 80 ? 3.921 -4.609 -11.845 1.00 76.00 80 PRO A N 1
ATOM 563 C CA . PRO A 1 80 ? 3.431 -4.066 -10.586 1.00 76.00 80 PRO A CA 1
ATOM 564 C C . PRO A 1 80 ? 3.781 -5.023 -9.440 1.00 76.00 80 PRO A C 1
ATOM 566 O O . PRO A 1 80 ? 3.699 -6.245 -9.578 1.00 76.00 80 PRO A O 1
ATOM 569 N N . ALA A 1 81 ? 4.204 -4.455 -8.315 1.00 76.94 81 ALA A N 1
ATOM 570 C CA . ALA A 1 81 ? 4.563 -5.195 -7.114 1.00 76.94 81 ALA A CA 1
ATOM 571 C C . ALA A 1 81 ? 3.513 -4.966 -6.019 1.00 76.94 81 ALA A C 1
ATOM 573 O O . ALA A 1 81 ? 2.978 -3.870 -5.879 1.00 76.94 81 ALA A O 1
ATOM 574 N N . GLY A 1 82 ? 3.244 -6.005 -5.232 1.00 72.31 82 GLY A N 1
ATOM 575 C CA . GLY A 1 82 ? 2.181 -6.031 -4.227 1.00 72.31 82 GLY A CA 1
ATOM 576 C C . GLY A 1 82 ? 1.546 -7.420 -4.191 1.00 72.31 82 GLY A C 1
ATOM 577 O O . GLY A 1 82 ? 1.554 -8.123 -5.196 1.00 72.31 82 GLY A O 1
ATOM 578 N N . GLY A 1 83 ? 1.075 -7.859 -3.025 1.00 77.06 83 GLY A N 1
ATOM 579 C CA . GLY A 1 83 ? 0.516 -9.208 -2.839 1.00 77.06 83 GLY A CA 1
ATOM 580 C C . GLY A 1 83 ? -0.808 -9.221 -2.085 1.00 77.06 83 GLY A C 1
ATOM 581 O O . GLY A 1 83 ? -1.135 -10.240 -1.475 1.00 77.06 83 GLY A O 1
ATOM 582 N N . ASP A 1 84 ? -1.489 -8.070 -2.044 1.00 82.06 84 ASP A N 1
ATOM 583 C CA . ASP A 1 84 ? -2.769 -7.844 -1.357 1.00 82.06 84 ASP A CA 1
ATOM 584 C C . ASP A 1 84 ? -2.802 -8.373 0.086 1.00 82.06 84 ASP A C 1
ATOM 586 O O . ASP A 1 84 ? -3.839 -8.785 0.610 1.00 82.06 84 ASP A O 1
ATOM 590 N N . GLN A 1 85 ? -1.637 -8.384 0.745 1.00 89.75 85 GLN A N 1
ATOM 591 C CA . GLN A 1 85 ? -1.528 -8.874 2.109 1.00 89.75 85 GLN A CA 1
ATOM 592 C C . GLN A 1 85 ? -2.096 -7.835 3.077 1.00 89.75 85 GLN A C 1
ATOM 594 O O . GLN A 1 85 ? -1.699 -6.667 3.017 1.00 89.75 85 GLN A O 1
ATOM 599 N N . PRO A 1 86 ? -2.997 -8.244 3.984 1.00 94.31 86 PRO A N 1
ATOM 600 C CA . PRO A 1 86 ? -3.558 -7.337 4.965 1.00 94.31 86 PRO A CA 1
ATOM 601 C C . PRO A 1 86 ? -2.487 -6.872 5.954 1.00 94.31 86 PRO A C 1
ATOM 603 O O . PRO A 1 86 ? -1.636 -7.651 6.393 1.00 94.31 86 PRO A O 1
ATOM 606 N N . HIS A 1 87 ? -2.554 -5.604 6.354 1.00 94.38 87 HIS A N 1
ATOM 607 C CA . HIS A 1 87 ? -1.740 -5.070 7.437 1.00 94.38 87 HIS A CA 1
ATOM 608 C C . HIS A 1 87 ? -2.502 -5.110 8.764 1.00 94.38 87 HIS A C 1
ATOM 610 O O . HIS A 1 87 ? -3.731 -5.019 8.817 1.00 94.38 87 HIS A O 1
ATOM 616 N N . ASN A 1 88 ? -1.752 -5.220 9.861 1.00 97.38 88 ASN A N 1
ATOM 617 C CA . ASN A 1 88 ? -2.310 -5.109 11.202 1.00 97.38 88 ASN A CA 1
ATOM 618 C C . ASN A 1 88 ? -2.950 -3.723 11.391 1.00 97.38 88 ASN A C 1
ATOM 620 O O . ASN A 1 88 ? -2.332 -2.700 11.087 1.00 97.38 88 ASN A O 1
ATOM 624 N N . ASN A 1 89 ? -4.174 -3.708 11.904 1.00 97.62 89 ASN A N 1
ATOM 625 C CA . ASN A 1 89 ? -4.927 -2.508 12.262 1.00 97.62 89 ASN A CA 1
ATOM 626 C C . ASN A 1 89 ? -5.114 -2.390 13.789 1.00 97.62 89 ASN A C 1
ATOM 628 O O . ASN A 1 89 ? -5.730 -1.449 14.286 1.00 97.62 89 ASN A O 1
ATOM 632 N N . MET A 1 90 ? -4.561 -3.330 14.562 1.00 97.69 90 MET A N 1
ATOM 633 C CA . MET A 1 90 ? -4.530 -3.242 16.018 1.00 97.69 90 MET A CA 1
ATOM 634 C C . MET A 1 90 ? -3.355 -2.375 16.476 1.00 97.69 90 MET A C 1
ATOM 636 O O . MET A 1 90 ? -2.189 -2.727 16.281 1.00 97.69 90 MET A O 1
ATOM 640 N N . GLN A 1 91 ? -3.661 -1.266 17.150 1.00 97.25 91 GLN A N 1
ATOM 641 C CA . GLN A 1 91 ? -2.677 -0.525 17.945 1.00 97.25 91 GLN A CA 1
ATOM 642 C C . GLN A 1 91 ? -2.110 -1.403 19.079 1.00 97.25 91 GLN A C 1
ATOM 644 O O . GLN A 1 91 ? -2.750 -2.389 19.446 1.00 97.25 91 GLN A O 1
ATOM 649 N N . PRO A 1 92 ? -0.959 -1.060 19.685 1.00 97.81 92 PRO A N 1
ATOM 650 C CA . PRO A 1 92 ? -0.440 -1.792 20.839 1.00 97.81 92 PRO A CA 1
ATOM 651 C C . PRO A 1 92 ? -1.492 -1.950 21.945 1.00 97.81 92 PRO A C 1
ATOM 653 O O . PRO A 1 92 ? -2.136 -0.976 22.338 1.00 97.81 92 PRO A O 1
ATOM 656 N N . TYR A 1 93 ? -1.659 -3.172 22.453 1.00 96.19 93 TYR A N 1
ATOM 657 C CA . TYR A 1 93 ? -2.676 -3.492 23.452 1.00 96.19 93 TYR A CA 1
ATOM 658 C C . TYR A 1 93 ? -2.161 -4.466 24.513 1.00 96.19 93 TYR A C 1
ATOM 660 O O . TYR A 1 93 ? -1.165 -5.164 24.323 1.00 96.19 93 TYR A O 1
ATOM 668 N N . LEU A 1 94 ? -2.874 -4.509 25.639 1.00 97.44 94 LEU A N 1
ATOM 669 C CA . LEU A 1 94 ? -2.690 -5.489 26.703 1.00 97.44 94 LEU A CA 1
ATOM 670 C C . LEU A 1 94 ? -4.022 -6.192 26.960 1.00 97.44 94 LEU A C 1
ATOM 672 O O . LEU A 1 94 ? -5.032 -5.538 27.219 1.00 97.44 94 LEU A O 1
ATOM 676 N N . THR A 1 95 ? -4.018 -7.520 26.915 1.00 96.81 95 THR A N 1
ATOM 677 C CA . THR A 1 95 ? -5.205 -8.319 27.225 1.00 96.81 95 THR A CA 1
ATOM 678 C C . THR A 1 95 ? -5.472 -8.314 28.726 1.00 96.81 95 THR A C 1
ATOM 680 O O . THR A 1 95 ? -4.577 -8.581 29.529 1.00 96.81 95 THR A O 1
ATOM 683 N N . VAL A 1 96 ? -6.720 -8.045 29.104 1.00 95.94 96 VAL A N 1
ATOM 684 C CA . VAL A 1 96 ? -7.193 -8.071 30.493 1.00 95.94 96 VAL A CA 1
ATOM 685 C C . VAL A 1 96 ? -8.468 -8.901 30.600 1.00 95.94 96 VAL A C 1
ATOM 687 O O . VAL A 1 96 ? -9.186 -9.089 29.620 1.00 95.94 96 VAL A O 1
ATOM 690 N N . ASN A 1 97 ? -8.764 -9.385 31.804 1.00 96.75 97 ASN A N 1
ATOM 691 C CA . ASN A 1 97 ? -10.008 -10.096 32.078 1.00 96.75 97 ASN A CA 1
ATOM 692 C C . ASN A 1 97 ? -11.122 -9.100 32.422 1.00 96.75 97 ASN A C 1
ATOM 694 O O . ASN A 1 97 ? -10.958 -8.274 33.321 1.00 96.75 97 ASN A O 1
ATOM 698 N N . PHE A 1 98 ? -12.265 -9.209 31.746 1.00 91.81 98 PHE A N 1
ATOM 699 C CA . PHE A 1 98 ? -13.481 -8.480 32.103 1.00 91.81 98 PHE A CA 1
ATOM 700 C C . PHE A 1 98 ? -14.332 -9.339 33.042 1.00 91.81 98 PHE A C 1
ATOM 702 O O . PHE A 1 98 ? -14.796 -10.410 32.658 1.00 91.81 98 PHE A O 1
ATOM 709 N N . CYS A 1 99 ? -14.550 -8.864 34.269 1.00 91.81 99 CYS A N 1
ATOM 710 C CA . CYS A 1 99 ? -15.348 -9.556 35.280 1.00 91.81 99 CYS A CA 1
ATOM 711 C C . CYS A 1 99 ? -16.589 -8.730 35.629 1.00 91.81 99 CYS A C 1
ATOM 713 O O . CYS A 1 99 ? -16.472 -7.550 35.957 1.00 91.81 99 CYS A O 1
ATOM 715 N N . ILE A 1 100 ? -17.768 -9.358 35.607 1.00 89.12 100 ILE A N 1
ATOM 716 C CA . ILE A 1 100 ? -19.031 -8.754 36.047 1.00 89.12 100 ILE A CA 1
ATOM 717 C C . ILE A 1 100 ? -19.615 -9.559 37.213 1.00 89.12 100 ILE A C 1
ATOM 719 O O . ILE A 1 100 ? -19.712 -10.784 37.153 1.00 89.12 100 ILE A O 1
ATOM 723 N N . ALA A 1 101 ? -19.983 -8.875 38.298 1.00 88.12 101 ALA A N 1
ATOM 724 C CA . ALA A 1 101 ? -20.645 -9.507 39.433 1.00 88.12 101 ALA A CA 1
ATOM 725 C C . ALA A 1 101 ? -22.118 -9.762 39.088 1.00 88.12 101 ALA A C 1
ATOM 727 O O . ALA A 1 101 ? -22.886 -8.822 38.904 1.00 88.12 101 ALA A O 1
ATOM 728 N N . MET A 1 102 ? -22.515 -11.033 39.019 1.00 83.44 102 MET A N 1
ATOM 729 C CA . MET A 1 102 ? -23.906 -11.419 38.744 1.00 83.44 102 MET A CA 1
ATOM 730 C C . MET A 1 102 ? -24.790 -11.383 40.003 1.00 83.44 102 MET A C 1
ATOM 732 O O . MET A 1 102 ? -26.013 -11.344 39.894 1.00 83.44 102 MET A O 1
ATOM 736 N N . GLN A 1 103 ? -24.182 -11.424 41.198 1.00 75.19 103 GLN A N 1
ATOM 737 C CA . GLN A 1 103 ? -24.842 -11.451 42.511 1.00 75.19 103 GLN A CA 1
ATOM 738 C C . GLN A 1 103 ? -23.962 -10.726 43.557 1.00 75.19 103 GLN A C 1
ATOM 740 O O . GLN A 1 103 ? -22.746 -10.915 43.563 1.00 75.19 103 GLN A O 1
ATOM 745 N N . GLY A 1 104 ? -24.555 -9.901 44.433 1.00 70.62 104 GLY A N 1
ATOM 746 C CA . GLY A 1 104 ? -23.860 -9.139 45.492 1.00 70.62 104 GLY A CA 1
ATOM 747 C C . GLY A 1 104 ? -24.442 -7.731 45.731 1.00 70.62 104 GLY A C 1
ATOM 748 O O . GLY A 1 104 ? -25.315 -7.290 44.990 1.00 70.62 104 GLY A O 1
ATOM 749 N N . VAL A 1 105 ? -23.966 -7.008 46.758 1.00 68.12 105 VAL A N 1
ATOM 750 C CA . VAL A 1 105 ? -24.372 -5.614 47.073 1.00 68.12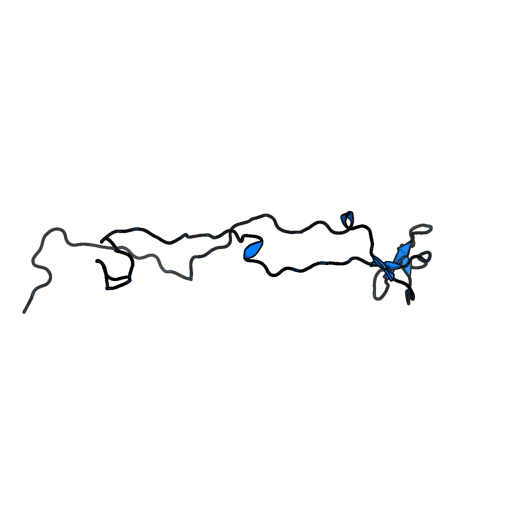 105 VAL A CA 1
ATOM 751 C C . VAL A 1 105 ? -23.435 -4.616 46.366 1.00 68.12 105 VAL A C 1
ATOM 753 O O . VAL A 1 105 ? -22.640 -3.945 47.022 1.00 68.12 105 VAL A O 1
ATOM 756 N N . PHE A 1 106 ? -23.448 -4.550 45.027 1.00 65.38 106 PHE A N 1
ATOM 757 C CA . PHE A 1 106 ? -22.547 -3.655 44.279 1.00 65.38 106 PHE A CA 1
ATOM 758 C C . PHE A 1 106 ? -23.255 -2.835 43.181 1.00 65.38 106 PHE A C 1
ATOM 760 O O . PHE A 1 106 ? -24.061 -3.402 42.444 1.00 65.38 106 PHE A O 1
ATOM 767 N N . PRO A 1 107 ? -22.933 -1.531 43.019 1.00 58.59 107 PRO A N 1
ATOM 768 C CA . PRO A 1 107 ? -22.048 -0.733 43.875 1.00 58.59 107 PRO A CA 1
ATOM 769 C C . PRO A 1 107 ? -22.725 -0.376 45.215 1.00 58.59 107 PRO A C 1
ATOM 771 O O . PRO A 1 107 ? -23.888 0.036 45.203 1.00 58.59 107 PRO A O 1
ATOM 774 N N . PRO A 1 108 ? -22.034 -0.492 46.368 1.00 63.19 108 PRO A N 1
ATOM 775 C CA . PRO A 1 108 ? -22.517 0.092 47.609 1.00 63.19 108 PRO A CA 1
ATOM 776 C C . PRO A 1 108 ? -22.602 1.605 47.408 1.00 63.19 108 PRO A C 1
ATOM 778 O O . PRO A 1 108 ? -21.601 2.260 47.124 1.00 63.19 108 PRO A O 1
ATOM 781 N N . ARG A 1 109 ? -23.809 2.155 47.511 1.00 54.91 109 ARG A N 1
ATOM 782 C CA . ARG A 1 109 ? -24.028 3.599 47.584 1.00 54.91 109 ARG A CA 1
ATOM 783 C C . ARG A 1 109 ? -24.083 3.969 49.063 1.00 54.91 109 ARG A C 1
ATOM 785 O O . ARG A 1 109 ? -25.127 3.784 49.683 1.00 54.91 109 ARG A O 1
ATOM 792 N N . THR A 1 110 ? -22.960 4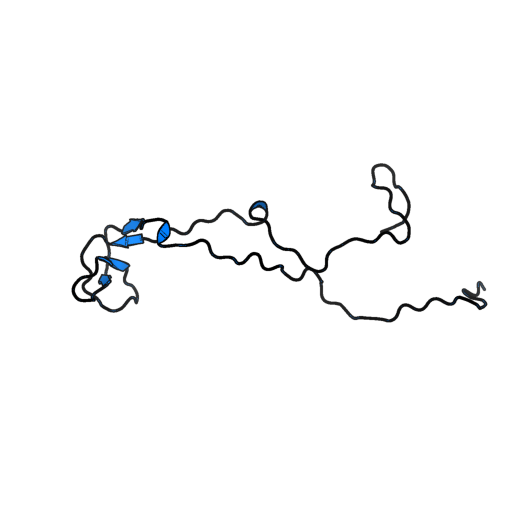.409 49.621 1.00 59.72 110 THR A N 1
ATOM 793 C CA . THR A 1 110 ? -22.952 5.229 50.844 1.00 59.72 110 THR A CA 1
ATOM 794 C C . THR A 1 110 ? -22.824 6.682 50.450 1.00 59.72 110 THR A C 1
ATOM 796 O O . THR A 1 110 ? -21.915 6.950 49.630 1.00 59.72 110 THR A O 1
#

Foldseek 3Di:
DDAADDVPDDHDHVPDDDDDFWDFDDPVNDDDDDDFQKAAADEAPAQDPVQWGAYDYDPNRGTDHDRVDIDTDDPVVDDDDDDSDIDGPDDDDDDDDDDDDPDDCPPDDD

Secondary structure (DSSP, 8-state):
--SB--TTS--B-TT-----SEEPPPGGGS-------EEESSBP-BS--TT-EEEEEETTEEEESS-S-EEEPPGGGS------PPEE-PPS---------SSSS-S---

Sequence (110 aa):
MHPGQGPGLSLRDLGEQGGVETVTLLESEIPLHAHAQRAAIDPGDLFAPSNNALAVSVGAAMYQTGAAQLVNMADVSLAPAGGDQPHNNMQPYLTVNFCIAMQGVFPPRT

pLDDT: mean 87.66, std 9.29, range [54.91, 97.81]